Protein AF-A0A354D6D9-F1 (afdb_monomer)

Radius of gyration: 20.07 Å; Cα contacts (8 Å, |Δi|>4): 196; chains: 1; bounding box: 44×46×56 Å

Solvent-accessible surface area (backbone atoms only — not comparable to full-atom values): 9140 Å² total; per-residue (Å²): 106,44,66,60,44,78,45,49,35,28,46,55,95,56,99,72,69,53,73,48,80,44,56,30,51,62,62,65,68,63,53,31,62,75,68,76,44,96,52,59,84,40,40,41,58,75,79,50,94,51,97,77,71,47,56,62,57,48,31,55,50,40,66,42,27,66,66,49,48,53,51,52,52,50,53,51,52,51,50,50,56,52,49,55,54,55,39,69,78,36,78,87,53,63,54,52,73,51,76,49,80,44,53,76,64,53,44,51,39,36,70,70,25,27,64,92,63,66,73,67,92,54,83,45,48,46,77,49,81,54,96,67,23,36,39,41,34,42,32,66,83,72,75,70,75,75,69,79,78,75,80,88,128

Structure (mmCIF, N/CA/C/O backbone):
data_AF-A0A354D6D9-F1
#
_entry.id   AF-A0A354D6D9-F1
#
loop_
_atom_site.group_PDB
_atom_site.id
_atom_site.type_symbol
_atom_site.label_atom_id
_atom_site.label_alt_id
_atom_site.label_comp_id
_atom_site.label_asym_id
_atom_site.label_entity_id
_atom_site.label_seq_id
_atom_site.pdbx_PDB_ins_code
_atom_site.Cartn_x
_atom_site.Cartn_y
_atom_site.Cartn_z
_atom_site.occupancy
_atom_site.B_iso_or_equiv
_atom_site.auth_seq_id
_atom_site.auth_comp_id
_atom_site.auth_asym_id
_atom_site.auth_atom_id
_atom_site.pdbx_PDB_model_num
ATOM 1 N N . MET A 1 1 ? 6.523 -0.470 7.824 1.00 84.81 1 MET A N 1
ATOM 2 C CA . MET A 1 1 ? 5.879 -0.308 6.506 1.00 84.81 1 MET A CA 1
ATOM 3 C C . MET A 1 1 ? 6.975 -0.110 5.487 1.00 84.81 1 MET A C 1
ATOM 5 O O . MET A 1 1 ? 7.972 0.522 5.821 1.00 84.81 1 MET A O 1
ATOM 9 N N . LYS A 1 2 ? 6.832 -0.690 4.299 1.00 90.06 2 LYS A N 1
ATOM 10 C CA . LYS A 1 2 ? 7.880 -0.675 3.278 1.00 90.06 2 LYS A CA 1
ATOM 11 C C . LYS A 1 2 ? 7.760 0.581 2.423 1.00 90.06 2 LYS A C 1
ATOM 13 O O . LYS A 1 2 ? 6.730 0.807 1.797 1.00 90.06 2 LYS A O 1
ATOM 18 N N . GLU A 1 3 ? 8.832 1.358 2.376 1.00 91.06 3 GLU A N 1
ATOM 19 C CA . GLU A 1 3 ? 8.988 2.487 1.447 1.00 91.06 3 GLU A CA 1
ATOM 20 C C . GLU A 1 3 ? 9.537 2.037 0.091 1.00 91.06 3 GLU A C 1
ATOM 22 O O . GLU A 1 3 ? 9.443 2.753 -0.900 1.00 91.06 3 GLU A O 1
ATOM 27 N N . MET A 1 4 ? 10.102 0.828 0.048 1.00 93.75 4 MET A N 1
ATOM 28 C CA . MET A 1 4 ? 10.650 0.236 -1.160 1.00 93.75 4 MET A CA 1
ATOM 29 C C . MET A 1 4 ? 10.081 -1.158 -1.395 1.00 93.75 4 MET A C 1
ATOM 31 O O . MET A 1 4 ? 9.907 -1.943 -0.460 1.00 93.75 4 MET A O 1
ATOM 35 N N . VAL A 1 5 ? 9.815 -1.478 -2.659 1.00 94.69 5 VAL A N 1
ATOM 36 C CA . VAL A 1 5 ? 9.251 -2.763 -3.080 1.00 94.69 5 VAL A CA 1
ATOM 37 C C . VAL A 1 5 ? 10.079 -3.318 -4.226 1.00 94.69 5 VAL A C 1
ATOM 39 O O . VAL A 1 5 ? 10.204 -2.689 -5.269 1.00 94.69 5 VAL A O 1
ATOM 42 N N . GLU A 1 6 ? 10.632 -4.514 -4.062 1.00 95.50 6 GLU A N 1
ATOM 43 C CA . GLU A 1 6 ? 11.404 -5.177 -5.112 1.00 95.50 6 GLU A CA 1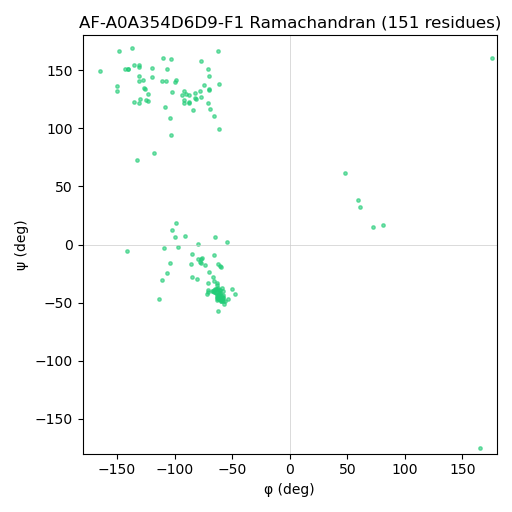
ATOM 44 C C . GLU A 1 6 ? 10.494 -6.046 -5.984 1.00 95.50 6 GLU A C 1
ATOM 46 O O . GLU A 1 6 ? 9.735 -6.854 -5.447 1.00 95.50 6 GLU A O 1
ATOM 51 N N . ARG A 1 7 ? 10.559 -5.899 -7.316 1.00 94.69 7 ARG A N 1
ATOM 52 C CA . ARG A 1 7 ? 9.765 -6.683 -8.275 1.00 94.69 7 ARG A CA 1
ATOM 53 C C . ARG A 1 7 ? 10.516 -7.082 -9.524 1.00 94.69 7 ARG A C 1
ATOM 55 O O . ARG A 1 7 ? 11.401 -6.382 -9.998 1.00 94.69 7 ARG A O 1
ATOM 62 N N . CYS A 1 8 ? 10.106 -8.217 -10.075 1.00 94.88 8 CYS A N 1
ATOM 63 C CA . CYS A 1 8 ? 10.679 -8.762 -11.289 1.00 94.88 8 CYS A CA 1
ATOM 64 C C . CYS A 1 8 ? 9.965 -8.200 -12.523 1.00 94.88 8 CYS A C 1
ATOM 66 O O . CYS A 1 8 ? 8.749 -8.366 -12.675 1.00 94.88 8 CYS A O 1
ATOM 68 N N . LEU A 1 9 ? 10.727 -7.556 -13.405 1.00 95.50 9 LEU A N 1
ATOM 69 C CA . LEU A 1 9 ? 10.261 -7.065 -14.696 1.00 95.50 9 LEU A CA 1
ATOM 70 C C . LEU A 1 9 ? 10.791 -7.933 -15.832 1.00 95.50 9 LEU A C 1
ATOM 72 O O . LEU A 1 9 ? 11.880 -8.496 -15.733 1.00 95.50 9 LEU A O 1
ATOM 76 N N . VAL A 1 10 ? 10.029 -7.994 -16.918 1.00 94.81 10 VAL A N 1
ATOM 77 C CA . VAL A 1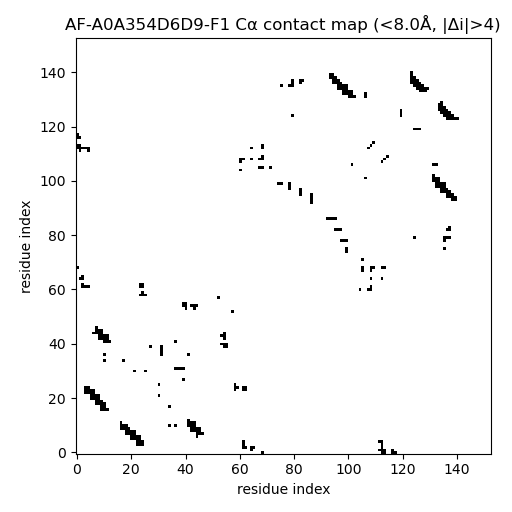 10 ? 10.396 -8.649 -18.173 1.00 94.81 10 VAL A CA 1
ATOM 78 C C . VAL A 1 10 ? 10.133 -7.714 -19.351 1.00 94.81 10 VAL A C 1
ATOM 80 O O . VAL A 1 10 ? 9.121 -7.003 -19.357 1.00 94.81 10 VAL A O 1
ATOM 83 N N . THR A 1 11 ? 11.029 -7.702 -20.340 1.00 95.25 11 THR A N 1
ATOM 84 C CA . THR A 1 11 ? 10.781 -6.996 -21.603 1.00 95.25 11 THR A CA 1
ATOM 85 C C . THR A 1 11 ? 9.722 -7.717 -22.434 1.00 95.25 11 THR A C 1
ATOM 87 O O . THR A 1 11 ? 9.548 -8.934 -22.348 1.00 95.25 11 THR A O 1
ATOM 90 N N . VAL A 1 12 ? 8.981 -6.966 -23.242 1.00 89.5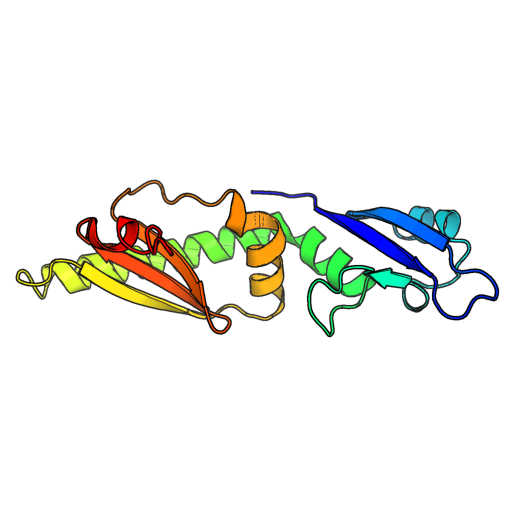0 12 VAL A N 1
ATOM 91 C CA . VAL A 1 12 ? 8.010 -7.509 -24.195 1.00 89.50 12 VAL A CA 1
ATOM 92 C C . VAL A 1 12 ? 8.201 -6.890 -25.573 1.00 89.50 12 VAL A C 1
ATOM 94 O O . VAL A 1 12 ? 8.503 -5.708 -25.693 1.00 89.50 12 VAL A O 1
ATOM 97 N N . GLY A 1 13 ? 7.978 -7.685 -26.622 1.00 81.69 13 GLY A N 1
ATOM 98 C CA . GLY A 1 13 ? 8.098 -7.218 -28.008 1.00 81.69 13 GLY A CA 1
ATOM 99 C C . GLY A 1 13 ? 9.531 -7.188 -28.547 1.00 81.69 13 GLY A C 1
ATOM 100 O O . GLY A 1 13 ? 9.768 -6.543 -29.564 1.00 81.69 13 GLY A O 1
ATOM 101 N N . LYS A 1 14 ? 10.469 -7.875 -27.883 1.00 79.75 14 LYS A N 1
ATOM 102 C CA . LYS A 1 14 ? 11.841 -8.109 -28.359 1.00 79.75 14 LYS A CA 1
ATOM 103 C C . LYS A 1 14 ? 11.978 -9.540 -28.892 1.00 79.75 14 LYS A C 1
ATOM 105 O O . LYS A 1 14 ? 11.186 -10.409 -28.524 1.00 79.75 14 LYS A O 1
ATOM 110 N N . ASP A 1 15 ? 12.997 -9.775 -29.721 1.00 79.75 15 ASP A N 1
ATOM 111 C CA . ASP A 1 15 ? 13.347 -11.120 -30.209 1.00 79.75 15 ASP A CA 1
ATOM 112 C C . ASP A 1 15 ? 13.775 -12.041 -29.055 1.00 79.75 15 ASP A C 1
ATOM 114 O O . ASP A 1 15 ? 13.387 -13.208 -29.002 1.00 79.75 15 ASP A O 1
ATOM 118 N N . GLU A 1 16 ? 14.503 -11.485 -28.082 1.00 84.50 16 GLU A N 1
ATOM 119 C CA . GLU A 1 16 ? 14.848 -12.135 -26.819 1.00 84.50 16 GLU A CA 1
ATOM 120 C C . GLU A 1 16 ? 14.363 -11.281 -25.641 1.00 84.50 16 GLU A C 1
ATOM 122 O O . GLU A 1 16 ? 14.708 -10.103 -25.516 1.00 84.50 16 GLU A O 1
ATOM 127 N N . ASN A 1 17 ? 13.541 -11.871 -24.766 1.00 89.38 17 ASN A N 1
ATOM 128 C CA . ASN A 1 17 ? 13.034 -11.175 -23.584 1.00 89.38 17 ASN A CA 1
ATOM 129 C C . ASN A 1 17 ? 14.066 -11.219 -22.447 1.00 89.38 17 ASN A C 1
ATOM 131 O O . ASN A 1 17 ? 14.531 -12.291 -22.057 1.00 89.38 17 ASN A O 1
ATOM 135 N N . GLN A 1 18 ? 14.354 -10.065 -21.851 1.00 92.62 18 GLN A N 1
ATOM 136 C CA . GLN A 1 18 ? 15.226 -9.921 -20.689 1.00 92.62 18 GLN A CA 1
ATOM 137 C C . GLN A 1 18 ? 14.386 -9.802 -19.417 1.00 92.62 18 GLN A C 1
ATOM 139 O O . GLN A 1 18 ? 13.366 -9.120 -19.406 1.00 92.62 18 GLN A O 1
ATOM 144 N N . THR A 1 19 ? 14.830 -10.443 -18.334 1.00 94.50 19 THR A N 1
ATOM 145 C CA . THR A 1 19 ? 14.183 -10.393 -17.013 1.00 94.50 19 THR A CA 1
ATOM 146 C C . THR A 1 19 ? 15.137 -9.808 -15.969 1.00 94.50 19 THR A C 1
ATOM 148 O O . THR A 1 19 ? 16.339 -10.067 -16.021 1.00 94.50 19 THR A O 1
ATOM 151 N N . GLY A 1 20 ? 14.631 -9.042 -15.000 1.00 95.00 20 GLY A N 1
ATOM 152 C CA . GLY A 1 20 ? 15.458 -8.478 -13.931 1.00 95.00 20 GLY A CA 1
ATOM 153 C C . GLY A 1 20 ? 14.665 -7.942 -12.740 1.00 95.00 20 GLY A C 1
ATOM 154 O O . GLY A 1 20 ? 13.544 -7.464 -12.890 1.00 95.00 20 GLY A O 1
ATOM 155 N N . MET A 1 21 ? 15.265 -8.013 -11.549 1.00 96.44 21 MET A N 1
ATOM 156 C CA . MET A 1 21 ? 14.704 -7.420 -10.328 1.00 96.44 21 MET A CA 1
ATOM 157 C C . MET A 1 21 ? 14.930 -5.910 -10.294 1.00 96.44 21 MET A C 1
ATOM 159 O O . MET A 1 21 ? 16.054 -5.462 -10.514 1.00 96.44 21 MET A O 1
ATOM 163 N N . VAL A 1 22 ? 13.890 -5.140 -9.992 1.00 96.75 22 VAL A N 1
ATOM 164 C CA . VAL A 1 22 ? 13.897 -3.679 -9.865 1.00 96.75 22 VAL A CA 1
ATOM 165 C C . VAL A 1 22 ? 13.322 -3.296 -8.507 1.00 96.75 22 VAL A C 1
ATOM 167 O O . VAL A 1 22 ? 12.294 -3.830 -8.096 1.00 96.75 22 VAL A O 1
ATOM 170 N N . VAL A 1 23 ? 13.981 -2.366 -7.823 1.00 96.94 23 VAL A N 1
ATOM 171 C CA . VAL A 1 23 ? 13.496 -1.780 -6.570 1.00 96.94 23 VAL A CA 1
ATOM 172 C C . VAL A 1 23 ? 12.701 -0.526 -6.905 1.00 96.94 23 VAL A C 1
ATOM 174 O O . VAL A 1 23 ? 13.208 0.362 -7.579 1.00 96.94 23 VAL A O 1
ATOM 177 N N . PHE A 1 24 ? 11.454 -0.478 -6.453 1.00 96.56 24 PHE A N 1
ATOM 178 C CA . PHE A 1 24 ? 10.550 0.656 -6.588 1.00 96.56 24 PHE A CA 1
ATOM 179 C C . PHE A 1 24 ? 10.543 1.464 -5.279 1.00 96.56 24 PHE A C 1
ATOM 181 O O . PHE A 1 24 ? 10.549 0.827 -4.228 1.00 96.56 24 PHE A O 1
ATOM 188 N N . PRO A 1 25 ? 10.483 2.808 -5.315 1.00 96.81 25 PRO A N 1
ATOM 189 C CA . PRO A 1 25 ? 10.513 3.613 -6.530 1.00 96.81 25 PRO A CA 1
ATOM 190 C C . PRO A 1 25 ? 11.906 3.582 -7.190 1.00 96.81 25 PRO A C 1
ATOM 192 O O . PRO A 1 25 ? 12.924 3.516 -6.505 1.00 96.81 25 PRO A O 1
ATOM 195 N N . TYR A 1 26 ? 11.945 3.603 -8.521 1.00 95.12 26 TYR A N 1
ATOM 196 C CA . TYR A 1 26 ? 13.153 3.535 -9.341 1.00 95.12 26 TYR A CA 1
ATOM 197 C C . TYR A 1 26 ? 13.449 4.870 -10.042 1.00 95.12 26 TYR A C 1
ATOM 199 O O . TYR A 1 26 ? 12.544 5.680 -10.274 1.00 95.12 26 TYR A O 1
ATOM 207 N N . ASN A 1 27 ? 14.704 5.044 -10.474 1.00 96.19 27 ASN A N 1
ATOM 208 C CA . ASN A 1 27 ? 15.089 6.020 -11.498 1.00 96.19 27 ASN A CA 1
ATOM 209 C C . ASN A 1 27 ? 14.800 5.454 -12.901 1.00 96.19 27 ASN A C 1
ATOM 211 O O . ASN A 1 27 ? 15.184 4.324 -13.206 1.00 96.19 27 ASN A O 1
ATOM 215 N N . GLU A 1 28 ? 14.038 6.188 -13.718 1.00 95.00 28 GLU A N 1
ATOM 216 C CA . GLU A 1 28 ? 13.564 5.674 -15.009 1.00 95.00 28 GLU A CA 1
ATOM 217 C C . GLU A 1 28 ? 14.697 5.458 -16.011 1.00 95.00 28 GLU A C 1
ATOM 219 O O . GLU A 1 28 ? 14.708 4.424 -16.671 1.00 95.00 28 GLU A O 1
ATOM 224 N N . GLU A 1 29 ? 15.671 6.366 -16.073 1.00 95.94 29 GLU A N 1
ATOM 225 C CA . GLU A 1 29 ? 16.809 6.277 -16.995 1.00 95.94 29 GLU A CA 1
ATOM 226 C C . GLU A 1 29 ? 17.624 5.003 -16.733 1.00 95.94 29 GLU A C 1
ATOM 228 O O . GLU A 1 29 ? 17.861 4.229 -17.662 1.00 95.94 29 GLU A O 1
ATOM 233 N N . ASP A 1 30 ? 17.923 4.710 -15.463 1.00 95.94 30 ASP A N 1
ATOM 234 C CA . ASP A 1 30 ? 18.663 3.505 -15.061 1.00 95.94 30 ASP A CA 1
ATOM 235 C C . ASP A 1 30 ? 17.930 2.213 -15.461 1.00 95.94 30 ASP A C 1
ATOM 237 O O . ASP A 1 30 ? 18.539 1.221 -15.877 1.00 95.94 30 ASP A O 1
ATOM 241 N N . VAL A 1 31 ? 16.599 2.194 -15.324 1.00 96.19 31 VAL A N 1
ATOM 242 C CA . VAL A 1 31 ? 15.784 1.028 -15.687 1.00 96.19 31 VAL A CA 1
ATOM 243 C C . VAL A 1 31 ? 15.709 0.870 -17.205 1.00 96.19 31 VAL A C 1
ATOM 245 O O . VAL A 1 31 ? 15.840 -0.248 -17.700 1.00 96.19 31 VAL A O 1
ATOM 248 N N . LEU A 1 32 ? 15.530 1.954 -17.958 1.00 95.56 32 LEU A N 1
ATOM 249 C CA . LEU A 1 32 ? 15.498 1.897 -19.420 1.00 95.56 32 LEU A CA 1
ATOM 250 C C . LEU A 1 32 ? 16.842 1.422 -19.992 1.00 95.56 32 LEU A C 1
ATOM 252 O O . LEU A 1 32 ? 16.855 0.503 -20.815 1.00 95.56 32 LEU A O 1
ATOM 256 N N . GLU A 1 33 ? 17.959 1.966 -19.494 1.00 95.81 33 GLU A N 1
ATOM 257 C CA . GLU A 1 33 ? 19.311 1.554 -19.886 1.00 95.81 33 GLU A CA 1
ATOM 258 C C . GLU A 1 33 ? 19.543 0.071 -19.577 1.00 95.81 33 GLU A C 1
ATOM 260 O O . GLU A 1 33 ? 19.946 -0.697 -20.454 1.00 95.81 33 GLU A O 1
ATOM 265 N N . ARG A 1 34 ? 19.206 -0.372 -18.358 1.00 94.69 34 ARG A N 1
ATOM 266 C CA . ARG A 1 34 ? 19.402 -1.763 -17.930 1.00 94.69 34 ARG A CA 1
ATOM 267 C C . ARG A 1 34 ? 18.667 -2.779 -18.801 1.00 94.69 34 ARG A C 1
ATOM 269 O O . ARG A 1 34 ? 19.168 -3.890 -18.977 1.00 94.69 34 ARG A O 1
ATOM 276 N N . PHE A 1 35 ? 17.466 -2.450 -19.268 1.00 94.88 35 PHE A N 1
ATOM 277 C CA . PHE A 1 35 ? 16.635 -3.355 -20.067 1.00 94.88 35 PHE A CA 1
ATOM 278 C C . PHE A 1 35 ? 16.755 -3.114 -21.581 1.00 94.88 35 PHE A C 1
ATOM 280 O O . PHE A 1 35 ? 16.136 -3.850 -22.350 1.00 94.88 35 PHE A O 1
ATOM 287 N N . GLY A 1 36 ? 17.532 -2.116 -22.022 1.00 93.50 36 GLY A N 1
ATOM 288 C CA . GLY A 1 36 ? 17.708 -1.797 -23.442 1.00 93.50 36 GLY A CA 1
ATOM 289 C C . GLY A 1 36 ? 16.391 -1.439 -24.146 1.00 93.50 36 GLY A C 1
ATOM 290 O O . GLY A 1 36 ? 16.141 -1.867 -25.279 1.00 93.50 36 GLY A O 1
ATOM 291 N N . VAL A 1 37 ? 15.512 -0.713 -23.453 1.00 93.75 37 VAL A N 1
ATOM 292 C CA . VAL A 1 37 ? 14.188 -0.297 -23.945 1.00 93.75 37 VAL A CA 1
ATOM 293 C C . VAL A 1 37 ? 14.090 1.222 -23.977 1.00 93.75 37 VAL A C 1
ATOM 295 O O . VAL A 1 37 ? 14.731 1.907 -23.187 1.00 93.75 37 VAL A O 1
ATOM 298 N N . GLU A 1 38 ? 13.272 1.759 -24.878 1.00 92.62 38 GLU A N 1
ATOM 299 C CA . GLU A 1 38 ? 13.077 3.210 -24.980 1.00 92.62 38 GLU A CA 1
ATOM 300 C C . GLU A 1 38 ? 12.012 3.694 -23.998 1.00 92.62 38 GLU A C 1
ATOM 302 O O . GLU A 1 38 ? 12.029 4.845 -23.568 1.00 92.62 38 GLU A O 1
ATOM 307 N N . THR A 1 39 ? 11.054 2.823 -23.654 1.00 93.44 39 THR A N 1
ATOM 308 C CA . THR A 1 39 ? 9.948 3.187 -22.768 1.00 93.44 39 THR A CA 1
ATOM 309 C C . THR A 1 39 ? 9.578 2.076 -21.793 1.00 93.44 39 THR A C 1
ATOM 311 O O . THR A 1 39 ? 9.615 0.885 -22.100 1.00 93.44 39 THR A O 1
ATOM 314 N N . THR A 1 40 ? 9.062 2.469 -20.630 1.00 93.06 40 THR A N 1
ATOM 315 C CA . THR A 1 40 ? 8.542 1.548 -19.603 1.00 93.06 40 THR A CA 1
ATOM 316 C C . THR A 1 40 ? 7.299 0.767 -20.053 1.00 93.06 40 THR A C 1
ATOM 318 O O . THR A 1 40 ? 6.886 -0.178 -19.383 1.00 93.06 40 THR A O 1
ATOM 321 N N . LYS A 1 41 ? 6.704 1.110 -21.208 1.00 92.50 41 LYS A N 1
ATOM 322 C CA . LYS A 1 41 ? 5.613 0.345 -21.840 1.00 92.50 41 LYS A CA 1
ATOM 323 C C . LYS A 1 41 ? 6.089 -0.992 -22.409 1.00 92.50 41 LYS A C 1
ATOM 325 O O . LYS A 1 41 ? 5.279 -1.905 -22.556 1.00 92.50 41 LYS A O 1
ATOM 330 N N . GLU A 1 42 ? 7.381 -1.105 -22.711 1.00 93.69 42 GLU A N 1
ATOM 331 C CA . GLU A 1 42 ? 8.033 -2.351 -23.128 1.00 93.69 42 GLU A CA 1
ATOM 332 C C . GLU A 1 42 ? 8.355 -3.262 -21.934 1.00 93.69 42 GLU A C 1
ATOM 334 O O . GLU A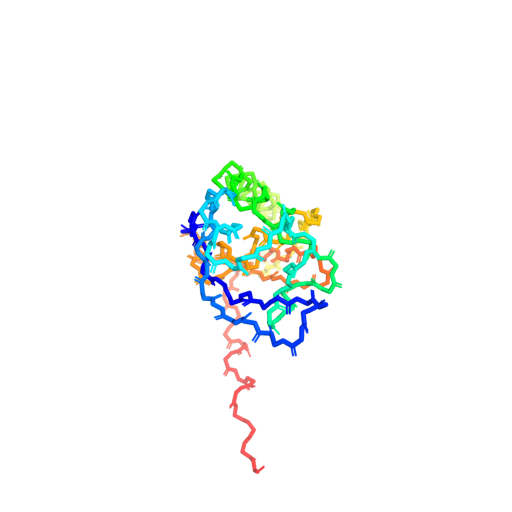 1 42 ? 8.896 -4.347 -22.127 1.00 93.69 42 GLU A O 1
ATOM 339 N N . LEU A 1 43 ? 8.014 -2.854 -20.705 1.00 94.44 43 LEU A N 1
ATOM 340 C CA . LEU A 1 43 ? 8.228 -3.630 -19.489 1.00 94.44 43 LEU A CA 1
ATOM 341 C C . LEU A 1 43 ? 6.899 -4.114 -18.909 1.00 94.44 43 LEU A C 1
ATOM 343 O O . LEU A 1 43 ? 5.902 -3.388 -18.856 1.00 94.44 43 LEU A O 1
ATOM 347 N N . LYS A 1 44 ? 6.896 -5.351 -18.415 1.00 93.50 44 LYS A N 1
ATOM 348 C CA . LYS A 1 44 ? 5.790 -5.919 -17.639 1.00 93.50 44 LYS A CA 1
ATOM 349 C C . LYS A 1 44 ? 6.301 -6.573 -16.372 1.00 93.50 44 LYS A C 1
ATOM 351 O O . LYS A 1 44 ? 7.415 -7.078 -16.328 1.00 93.50 44 LYS A O 1
ATOM 356 N N . PHE A 1 45 ? 5.449 -6.618 -15.358 1.00 93.69 45 PHE A N 1
ATOM 357 C CA . PHE A 1 45 ? 5.692 -7.441 -14.184 1.00 93.69 45 PHE A CA 1
ATOM 358 C C . PHE A 1 45 ? 5.548 -8.924 -14.526 1.00 93.69 45 PHE A C 1
ATOM 360 O O . PHE A 1 45 ? 4.545 -9.327 -15.116 1.00 93.69 45 PHE A O 1
ATOM 367 N N . VAL A 1 46 ? 6.507 -9.743 -14.099 1.00 90.75 46 VAL A N 1
ATOM 368 C CA . VAL A 1 46 ? 6.461 -11.205 -14.285 1.00 90.75 46 VAL A CA 1
ATOM 369 C C . VAL A 1 46 ? 5.313 -11.829 -13.487 1.00 90.75 46 VAL A C 1
ATOM 371 O O . VAL A 1 46 ? 4.600 -12.716 -13.951 1.00 90.75 46 VAL A O 1
ATOM 374 N N . ASP A 1 47 ? 5.096 -11.325 -12.284 1.00 83.94 47 ASP A N 1
ATOM 375 C CA . ASP A 1 47 ? 4.180 -11.842 -11.268 1.00 83.94 47 ASP A CA 1
ATOM 376 C C . ASP A 1 47 ? 2.834 -11.095 -11.218 1.00 83.94 47 ASP A C 1
ATOM 378 O O . ASP A 1 47 ? 2.004 -11.384 -10.361 1.00 83.94 47 ASP A O 1
ATOM 382 N N . HIS A 1 48 ? 2.595 -10.174 -12.160 1.00 74.00 48 HIS A N 1
ATOM 383 C CA . HIS A 1 48 ? 1.302 -9.517 -12.393 1.00 74.00 48 HIS A CA 1
ATOM 384 C C . HIS A 1 48 ? 0.637 -8.965 -11.102 1.00 74.00 48 HIS A C 1
ATOM 386 O O . HIS A 1 48 ? -0.472 -9.390 -10.770 1.00 74.00 48 HIS A O 1
ATOM 392 N N . PRO A 1 49 ? 1.280 -8.007 -10.388 1.00 64.06 49 PRO A N 1
ATOM 393 C CA . PRO A 1 49 ? 0.908 -7.540 -9.049 1.00 64.06 49 PRO A CA 1
ATOM 394 C C . PRO A 1 49 ? -0.571 -7.237 -8.896 1.00 64.06 49 PRO A C 1
ATOM 396 O O . PRO A 1 49 ? -1.174 -7.610 -7.899 1.00 64.06 49 PRO A O 1
ATOM 399 N N . GLU A 1 50 ? -1.134 -6.585 -9.909 1.00 66.50 50 GLU A N 1
ATOM 400 C CA . GLU A 1 50 ? -2.556 -6.410 -10.129 1.00 66.50 50 GLU A CA 1
ATOM 401 C C . GLU A 1 50 ? -2.754 -6.309 -11.645 1.00 66.50 50 GLU A C 1
ATOM 403 O O . GLU A 1 50 ? -1.983 -5.632 -12.323 1.00 66.50 50 GLU A O 1
ATOM 408 N N . SER A 1 51 ? -3.771 -6.984 -12.193 1.00 62.31 51 SER A N 1
ATOM 409 C CA . SER A 1 51 ? -3.955 -7.250 -13.640 1.00 62.31 51 SER A CA 1
ATOM 410 C C . SER A 1 51 ? -3.957 -6.047 -14.612 1.00 62.31 51 SER A C 1
ATOM 412 O O . SER A 1 51 ? -4.169 -6.243 -15.807 1.00 62.31 51 SER A O 1
ATOM 414 N N . LYS A 1 52 ? -3.760 -4.808 -14.142 1.00 75.25 52 LYS A N 1
ATOM 415 C CA . LYS A 1 52 ? -3.843 -3.579 -14.947 1.00 75.25 52 LYS A CA 1
ATOM 416 C C . LYS A 1 52 ? -2.799 -2.500 -14.630 1.00 75.25 52 LYS A C 1
ATOM 418 O O . LYS A 1 52 ? -2.781 -1.502 -15.348 1.00 75.25 52 LYS A O 1
ATOM 423 N N . VAL A 1 53 ? -1.957 -2.646 -13.601 1.00 89.94 53 VAL A N 1
ATOM 424 C CA . VAL A 1 53 ? -0.990 -1.586 -13.261 1.00 89.94 53 VAL A CA 1
ATOM 425 C C . VAL A 1 53 ? 0.190 -1.607 -14.236 1.00 89.94 53 VAL A C 1
ATOM 427 O O . VAL A 1 53 ? 0.809 -2.649 -14.454 1.00 89.94 53 VAL A O 1
ATOM 430 N N . SER A 1 54 ? 0.491 -0.462 -14.851 1.00 92.75 54 SER A N 1
ATOM 431 C CA . SER A 1 54 ? 1.710 -0.312 -15.657 1.00 92.75 54 SER A CA 1
ATOM 432 C C . SER A 1 54 ? 2.933 -0.136 -14.757 1.00 92.75 54 SER A C 1
ATOM 434 O O . SER A 1 54 ? 2.802 0.299 -13.615 1.00 92.75 54 SER A O 1
ATOM 436 N N . VAL A 1 55 ? 4.127 -0.436 -15.272 1.00 94.50 55 VAL A N 1
ATOM 437 C CA . VAL A 1 55 ? 5.387 -0.283 -14.522 1.00 94.50 55 VAL A CA 1
ATOM 438 C C . VAL A 1 55 ? 5.580 1.164 -14.050 1.00 94.50 55 VAL A C 1
ATOM 440 O O . VAL A 1 55 ? 5.831 1.386 -12.868 1.00 94.50 55 VAL A O 1
ATOM 443 N N . ALA A 1 56 ? 5.343 2.144 -14.928 1.00 95.31 56 ALA A N 1
ATOM 444 C CA . ALA A 1 56 ? 5.413 3.564 -14.579 1.00 95.31 56 ALA A CA 1
ATOM 445 C C . ALA A 1 56 ? 4.376 3.973 -13.520 1.00 95.31 56 ALA A C 1
ATOM 447 O O . ALA A 1 56 ? 4.700 4.687 -12.574 1.00 95.31 56 ALA A O 1
ATOM 448 N N . GLN A 1 57 ? 3.130 3.500 -13.641 1.00 95.19 57 GLN A N 1
ATOM 449 C CA . GLN A 1 57 ? 2.094 3.820 -12.657 1.00 95.19 57 GLN A CA 1
ATOM 450 C C . GLN A 1 57 ? 2.397 3.192 -11.295 1.00 95.19 57 GLN A C 1
ATOM 452 O O . GLN A 1 57 ? 2.194 3.834 -10.271 1.00 95.19 57 GLN A O 1
ATOM 457 N N . PHE A 1 58 ? 2.896 1.956 -11.270 1.00 95.25 58 PHE A N 1
ATOM 458 C CA . PHE A 1 58 ? 3.325 1.320 -10.030 1.00 95.25 58 PHE A CA 1
ATOM 459 C C . PHE A 1 58 ? 4.468 2.114 -9.388 1.00 95.25 58 PHE A C 1
ATOM 461 O O . PHE A 1 58 ? 4.402 2.399 -8.200 1.00 95.25 58 PHE A O 1
ATOM 468 N N . ASN A 1 59 ? 5.453 2.556 -10.179 1.00 96.69 59 ASN A N 1
ATOM 469 C CA . ASN A 1 59 ? 6.543 3.409 -9.704 1.00 96.69 59 ASN A CA 1
ATOM 470 C C . ASN A 1 59 ? 6.048 4.696 -9.043 1.00 96.69 59 ASN A C 1
ATOM 472 O O . ASN A 1 59 ? 6.450 5.010 -7.926 1.00 96.69 59 ASN A O 1
ATOM 476 N N . TYR A 1 60 ? 5.126 5.392 -9.709 1.00 96.25 60 TYR A N 1
ATOM 477 C CA . TYR A 1 60 ? 4.493 6.593 -9.175 1.00 96.25 60 TYR A CA 1
ATOM 478 C C . TYR A 1 60 ? 3.782 6.326 -7.840 1.00 96.25 60 TYR A C 1
ATOM 480 O O . TYR A 1 60 ? 4.011 7.041 -6.870 1.00 96.25 60 TYR A O 1
ATOM 488 N N . ILE A 1 61 ? 2.972 5.264 -7.765 1.00 95.81 61 ILE A N 1
ATOM 489 C CA . ILE A 1 61 ? 2.211 4.929 -6.553 1.00 95.81 61 ILE A CA 1
ATOM 490 C C . ILE A 1 61 ? 3.148 4.600 -5.389 1.00 95.81 61 ILE A C 1
ATOM 492 O O . ILE A 1 61 ? 2.957 5.134 -4.301 1.00 95.81 61 ILE A O 1
ATOM 496 N N . ILE A 1 62 ? 4.158 3.748 -5.605 1.00 96.50 62 ILE A N 1
ATOM 497 C CA . ILE A 1 62 ? 5.122 3.394 -4.551 1.00 96.50 62 ILE A CA 1
ATOM 498 C C . ILE A 1 62 ? 5.915 4.629 -4.100 1.00 96.50 62 ILE A C 1
ATOM 500 O O . ILE A 1 62 ? 6.178 4.765 -2.913 1.00 96.50 62 ILE A O 1
ATOM 504 N N . GLY A 1 63 ? 6.203 5.581 -4.994 1.00 96.69 63 GLY A N 1
ATOM 505 C CA . GLY A 1 63 ? 6.812 6.864 -4.624 1.00 96.69 63 GLY A CA 1
ATOM 506 C C . GLY A 1 63 ? 5.989 7.705 -3.636 1.00 96.69 63 GLY A C 1
ATOM 507 O O . GLY A 1 63 ? 6.545 8.560 -2.954 1.00 96.69 63 GLY A O 1
ATOM 508 N N . GLU A 1 64 ? 4.685 7.448 -3.506 1.00 96.56 64 GLU A N 1
ATOM 509 C CA . GLU A 1 64 ? 3.792 8.109 -2.544 1.00 96.56 64 GLU A CA 1
ATOM 510 C C . GLU A 1 64 ? 3.486 7.236 -1.311 1.00 96.56 64 GLU A C 1
ATOM 512 O O . GLU A 1 64 ? 2.560 7.536 -0.546 1.00 96.56 64 GLU A O 1
ATOM 517 N N . SER A 1 65 ? 4.230 6.141 -1.105 1.00 96.12 65 SER A N 1
ATOM 518 C CA . SER A 1 65 ? 3.901 5.132 -0.095 1.00 96.12 65 SER A CA 1
ATOM 519 C C . SER A 1 65 ? 3.811 5.693 1.316 1.00 96.12 65 SER A C 1
ATOM 521 O O . SER A 1 65 ? 2.911 5.294 2.047 1.00 96.12 65 SER A O 1
ATOM 523 N N . GLU A 1 66 ? 4.696 6.612 1.710 1.00 95.75 66 GLU A N 1
ATOM 524 C CA . GLU A 1 66 ? 4.709 7.189 3.060 1.00 95.75 66 GLU A CA 1
ATOM 525 C C . GLU A 1 66 ? 3.408 7.954 3.349 1.00 95.75 66 GLU A C 1
ATOM 527 O O . GLU A 1 66 ? 2.657 7.603 4.263 1.00 95.75 66 GLU A O 1
ATOM 532 N N . ALA A 1 67 ? 3.090 8.945 2.511 1.00 96.44 67 ALA A N 1
ATOM 533 C CA . ALA A 1 67 ? 1.903 9.781 2.671 1.00 96.44 67 ALA A CA 1
ATOM 534 C C . ALA A 1 67 ? 0.604 8.960 2.596 1.00 96.44 67 ALA A C 1
ATOM 536 O O . ALA A 1 67 ? -0.327 9.169 3.380 1.00 96.44 67 ALA A O 1
ATOM 537 N N . ARG A 1 68 ? 0.539 7.990 1.677 1.00 97.00 68 ARG A N 1
ATOM 538 C CA . ARG A 1 68 ? -0.630 7.111 1.533 1.00 97.00 68 ARG A CA 1
ATOM 539 C C . ARG A 1 68 ? -0.769 6.134 2.687 1.00 97.00 68 ARG A C 1
ATOM 541 O O . ARG A 1 68 ? -1.885 5.925 3.155 1.00 97.00 68 ARG A O 1
ATOM 548 N N . SER A 1 69 ? 0.336 5.581 3.180 1.00 96.88 69 SER A N 1
ATOM 549 C CA . SER A 1 69 ? 0.315 4.707 4.352 1.00 96.88 69 SER A CA 1
ATOM 550 C C . SER A 1 69 ? -0.211 5.460 5.570 1.00 96.88 69 SER A C 1
ATOM 552 O O . SER A 1 69 ? -1.143 4.983 6.211 1.00 96.88 69 SER A O 1
ATOM 554 N N . ALA A 1 70 ? 0.282 6.678 5.818 1.00 96.69 70 ALA A N 1
ATOM 555 C CA . ALA A 1 70 ? -0.202 7.526 6.908 1.00 96.69 70 ALA A CA 1
ATOM 556 C C . ALA A 1 70 ? -1.713 7.808 6.805 1.00 96.69 70 ALA A C 1
ATOM 558 O O . ALA A 1 70 ? -2.444 7.676 7.788 1.00 96.69 70 ALA A O 1
ATOM 559 N N . LYS A 1 71 ? -2.209 8.116 5.599 1.00 97.31 71 LYS A N 1
ATOM 560 C CA . LYS A 1 71 ? -3.646 8.293 5.339 1.00 97.31 71 LYS A CA 1
ATOM 561 C C . LYS A 1 71 ? -4.450 7.023 5.644 1.00 97.31 71 LYS A C 1
ATOM 563 O O . LYS A 1 71 ? -5.510 7.108 6.263 1.00 97.31 71 LYS A O 1
ATOM 568 N N . ILE A 1 72 ? -3.980 5.853 5.208 1.00 97.44 72 ILE A N 1
ATOM 569 C CA . ILE A 1 72 ? -4.661 4.574 5.466 1.00 97.44 72 ILE A CA 1
ATOM 570 C C . ILE A 1 72 ? -4.711 4.298 6.975 1.00 97.44 72 ILE A C 1
ATOM 572 O O . ILE A 1 72 ? -5.764 3.931 7.499 1.00 97.44 72 ILE A O 1
ATOM 576 N N . GLU A 1 73 ? -3.609 4.519 7.695 1.00 97.12 73 GLU A N 1
ATOM 577 C CA . GLU A 1 73 ? -3.573 4.370 9.153 1.00 97.12 73 GLU A CA 1
ATOM 578 C C . GLU A 1 73 ? -4.540 5.323 9.857 1.00 97.12 73 GLU A C 1
ATOM 580 O O . GLU A 1 73 ? -5.256 4.912 10.772 1.00 97.12 73 GLU 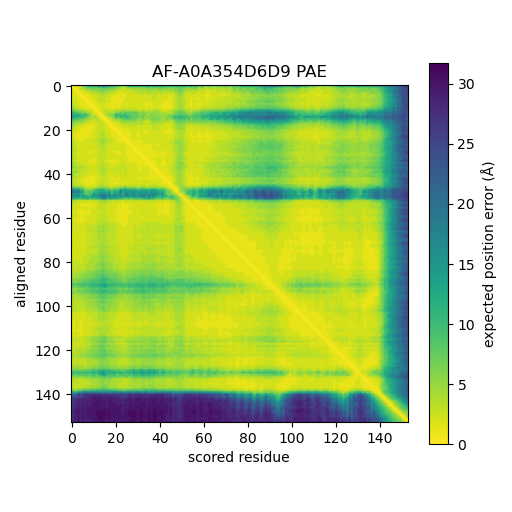A O 1
ATOM 585 N N . GLU A 1 74 ? -4.614 6.581 9.424 1.00 97.94 74 GLU A N 1
ATOM 586 C CA . GLU A 1 74 ? -5.570 7.552 9.954 1.00 97.94 74 GLU A CA 1
ATOM 587 C C . GLU A 1 74 ? -7.019 7.083 9.757 1.00 97.94 74 GLU A C 1
ATOM 589 O O . GLU A 1 74 ? -7.818 7.136 10.696 1.00 97.94 74 GLU A O 1
ATOM 594 N N . GLN A 1 75 ? -7.353 6.553 8.577 1.00 97.81 75 GLN A N 1
ATOM 595 C CA . GLN A 1 75 ? -8.683 6.012 8.291 1.00 97.81 75 GLN A CA 1
ATOM 596 C C . GLN A 1 75 ? -9.017 4.791 9.157 1.00 97.81 75 GLN A C 1
ATOM 598 O O . GLN A 1 75 ? -10.128 4.703 9.689 1.00 97.81 75 GLN A O 1
ATOM 603 N N . ILE A 1 76 ? -8.061 3.876 9.356 1.00 97.94 76 ILE A N 1
ATOM 604 C CA . ILE A 1 76 ? -8.226 2.744 10.279 1.00 97.94 76 ILE A CA 1
ATOM 605 C C . ILE A 1 76 ? -8.482 3.265 11.696 1.00 97.94 76 ILE A C 1
ATOM 607 O O . ILE A 1 76 ? -9.447 2.855 12.339 1.00 97.94 76 ILE A O 1
ATOM 611 N N . ASN A 1 77 ? -7.670 4.209 12.172 1.00 97.94 77 ASN A N 1
ATOM 612 C CA . ASN A 1 77 ? -7.800 4.784 13.509 1.00 97.94 77 ASN A CA 1
ATOM 613 C C . ASN A 1 77 ? -9.145 5.499 13.708 1.00 97.94 77 ASN A C 1
ATOM 615 O O . ASN A 1 77 ? -9.747 5.401 14.781 1.00 97.94 77 ASN A O 1
ATOM 619 N N . ALA A 1 78 ? -9.640 6.205 12.691 1.00 98.19 78 ALA A N 1
ATOM 620 C CA . ALA A 1 78 ? -10.961 6.823 12.717 1.00 98.19 78 ALA A CA 1
ATOM 621 C C . ALA A 1 78 ? -12.073 5.766 12.836 1.00 98.19 78 ALA A C 1
ATOM 623 O O . ALA A 1 78 ? -12.958 5.902 13.686 1.00 98.19 78 ALA A O 1
ATOM 624 N N . SER A 1 79 ? -11.980 4.682 12.061 1.00 98.06 79 SER A N 1
ATOM 625 C CA . SER A 1 79 ? -12.905 3.547 12.138 1.00 98.06 79 SER A CA 1
ATOM 626 C C . SER A 1 79 ? -12.871 2.882 13.522 1.00 98.06 79 SER A C 1
ATOM 628 O O . SER A 1 79 ? -13.916 2.686 14.138 1.00 98.06 79 SER A O 1
ATOM 630 N N . VAL A 1 80 ? -11.689 2.658 14.109 1.00 98.00 80 VAL A N 1
ATOM 631 C CA . VAL A 1 80 ? -11.553 2.121 15.477 1.00 98.00 80 VAL A CA 1
ATOM 632 C C . VAL A 1 80 ? -12.253 3.011 16.510 1.00 98.00 80 VAL A C 1
ATOM 634 O O . VAL A 1 80 ? -13.007 2.505 17.342 1.00 98.00 80 VAL A O 1
ATOM 637 N N . ARG A 1 81 ? -12.069 4.339 16.455 1.00 97.94 81 ARG A N 1
ATOM 638 C CA . ARG A 1 81 ? -12.753 5.276 17.373 1.00 97.94 81 ARG A CA 1
ATOM 639 C C . ARG A 1 81 ? -14.272 5.193 17.239 1.00 97.94 81 ARG A C 1
ATOM 641 O O . ARG A 1 81 ? -14.973 5.200 18.253 1.00 97.94 81 ARG A O 1
ATOM 648 N N . PHE A 1 82 ? -14.772 5.090 16.009 1.00 97.44 82 PHE A N 1
ATOM 649 C CA . PHE A 1 82 ? -16.193 4.881 15.744 1.00 97.44 82 PHE A CA 1
ATOM 650 C C . PHE A 1 82 ? -16.695 3.569 16.368 1.00 97.44 82 PHE A C 1
ATOM 652 O O . PHE A 1 82 ? -17.695 3.575 17.090 1.00 97.44 82 PHE A O 1
ATOM 659 N N . LEU A 1 83 ? -15.968 2.462 16.184 1.00 97.38 83 LEU A N 1
ATOM 660 C CA . LEU A 1 83 ? -16.337 1.160 16.744 1.00 97.38 83 LEU A CA 1
ATOM 661 C C . LEU A 1 83 ? -16.321 1.135 18.277 1.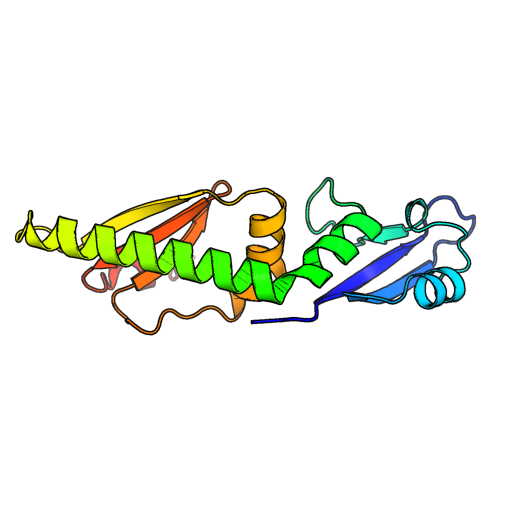00 97.38 83 LEU A C 1
ATOM 663 O O . LEU A 1 83 ? -17.213 0.541 18.884 1.00 97.38 83 LEU A O 1
ATOM 667 N N . ILE A 1 84 ? -15.355 1.806 18.910 1.00 96.12 84 ILE A N 1
ATOM 668 C CA . ILE A 1 84 ? -15.294 1.951 20.372 1.00 96.12 84 ILE A CA 1
ATOM 669 C C . ILE A 1 84 ? -16.563 2.625 20.897 1.00 96.12 84 ILE A C 1
ATOM 671 O O . ILE A 1 84 ? -17.158 2.149 21.863 1.00 96.12 84 ILE A O 1
ATOM 675 N N . ASN A 1 85 ? -16.986 3.729 20.276 1.00 96.38 85 ASN A N 1
ATOM 676 C CA . ASN A 1 85 ? -18.202 4.430 20.688 1.00 96.38 85 ASN A CA 1
ATOM 677 C C . ASN A 1 85 ? -19.442 3.558 20.471 1.00 96.38 85 ASN A C 1
ATOM 679 O O . ASN A 1 85 ? -20.275 3.449 21.368 1.00 96.38 85 ASN A O 1
ATOM 683 N N . ARG A 1 86 ? -19.498 2.838 19.349 1.00 95.19 86 ARG A N 1
ATOM 684 C CA . ARG A 1 86 ? -20.593 1.916 19.047 1.00 95.19 86 ARG A CA 1
ATOM 685 C C . ARG A 1 86 ? -20.712 0.769 20.059 1.00 95.19 86 ARG A C 1
ATOM 687 O O . ARG A 1 86 ? -21.827 0.394 20.402 1.00 95.19 86 ARG A O 1
ATOM 694 N N . LEU A 1 87 ? -19.605 0.226 20.575 1.00 94.44 87 LEU A N 1
ATOM 695 C CA . LEU A 1 87 ? -19.660 -0.782 21.647 1.00 94.44 87 LEU A CA 1
ATOM 696 C C . LEU A 1 87 ? -20.097 -0.200 22.993 1.00 94.44 87 LEU A C 1
ATOM 698 O O . LEU A 1 87 ? -20.778 -0.881 23.750 1.00 94.44 87 LEU A O 1
ATOM 702 N N . LYS A 1 88 ? -19.747 1.054 23.307 1.00 93.56 88 LYS A N 1
ATOM 703 C CA . LYS A 1 88 ? -20.234 1.706 24.537 1.00 93.56 88 LYS A CA 1
ATOM 704 C C . LYS A 1 88 ? -21.753 1.864 24.534 1.00 93.56 88 LYS A C 1
ATOM 706 O O . LYS A 1 88 ? -22.375 1.754 25.584 1.00 93.56 88 LYS A O 1
ATOM 711 N N . GLU A 1 89 ? -22.330 2.111 23.363 1.00 95.12 89 GLU A N 1
ATOM 712 C CA . GLU A 1 89 ? -23.780 2.200 23.162 1.00 95.12 89 GLU A CA 1
ATOM 713 C C . GLU A 1 89 ? -24.479 0.831 23.208 1.00 95.12 89 GLU A C 1
ATOM 715 O O . GLU A 1 89 ? -25.688 0.785 23.415 1.00 95.12 89 GLU A O 1
ATOM 720 N N . ASN A 1 90 ? -23.735 -0.272 23.049 1.00 93.62 90 ASN A N 1
ATOM 721 C CA . ASN A 1 90 ? -24.260 -1.643 23.016 1.00 93.62 90 ASN A CA 1
ATOM 722 C C . ASN A 1 90 ? -23.423 -2.561 23.937 1.00 93.62 90 ASN A C 1
ATOM 724 O O . ASN A 1 90 ? -22.617 -3.360 23.445 1.00 93.62 90 ASN A O 1
ATOM 728 N N . PRO A 1 91 ? -23.557 -2.437 25.276 1.00 88.81 91 PRO A N 1
ATOM 729 C CA . PRO A 1 91 ? -22.685 -3.110 26.247 1.00 88.81 91 PRO A CA 1
ATOM 730 C C . PRO A 1 91 ? -22.701 -4.644 26.183 1.00 88.81 91 PRO A C 1
ATOM 732 O O . PRO A 1 91 ? -21.803 -5.298 26.709 1.00 88.81 91 PRO A O 1
ATOM 735 N N . GLU A 1 92 ? -23.722 -5.235 25.567 1.00 93.12 92 GLU A N 1
ATOM 736 C CA . GLU A 1 92 ? -23.859 -6.674 25.366 1.00 93.12 92 GLU A CA 1
ATOM 737 C C . GLU A 1 92 ? -23.025 -7.214 24.190 1.00 93.12 92 GLU A C 1
ATOM 739 O O . GLU A 1 92 ? -22.847 -8.430 24.061 1.00 93.12 92 GLU A O 1
ATOM 744 N N . TRP A 1 93 ? -22.488 -6.340 23.330 1.00 92.31 93 TRP A N 1
ATOM 745 C CA . TRP A 1 93 ? -21.675 -6.743 22.183 1.00 92.31 93 TRP A CA 1
ATOM 746 C C . TRP A 1 93 ? -20.226 -6.998 22.596 1.00 92.31 93 TRP A C 1
ATOM 748 O O . TRP A 1 93 ? -19.532 -6.129 23.114 1.00 92.31 93 TRP A O 1
ATOM 758 N N . LYS A 1 94 ? -19.723 -8.190 22.266 1.00 92.06 94 LYS A N 1
ATOM 759 C CA . LYS A 1 94 ? -18.312 -8.563 22.487 1.00 92.06 94 LYS A CA 1
ATOM 760 C C . LYS A 1 94 ? -17.352 -7.977 21.454 1.00 92.06 94 LYS A C 1
ATOM 762 O O . LYS A 1 94 ? -16.138 -8.012 21.638 1.00 92.06 94 LYS A O 1
ATOM 767 N N . GLY A 1 95 ? -17.883 -7.477 20.346 1.00 94.94 95 GLY A N 1
ATOM 768 C CA . GLY A 1 95 ? -17.104 -6.903 19.265 1.00 94.94 95 GLY A CA 1
ATOM 769 C C . GLY A 1 95 ? -17.978 -6.516 18.087 1.00 94.94 95 GLY A C 1
ATOM 770 O O . GLY A 1 95 ? -19.103 -6.992 17.938 1.00 94.94 95 GLY A O 1
ATOM 771 N N . THR A 1 96 ? -17.452 -5.637 17.251 1.00 96.06 96 THR A N 1
ATOM 772 C CA . THR A 1 96 ? -18.130 -5.133 16.060 1.00 96.06 96 THR A CA 1
ATOM 773 C C . THR A 1 96 ? -17.100 -4.830 14.978 1.00 96.06 96 THR A C 1
ATOM 775 O O . THR A 1 96 ? -15.894 -4.816 15.237 1.00 96.06 96 THR A O 1
ATOM 778 N N . GLN A 1 97 ? -17.566 -4.626 13.753 1.00 96.06 97 GLN A N 1
ATOM 779 C CA . GLN A 1 97 ? -16.704 -4.345 12.616 1.00 96.06 97 GLN A CA 1
ATOM 780 C C . GLN A 1 97 ? -17.253 -3.208 11.765 1.00 96.06 97 GLN A C 1
ATOM 782 O O . GLN A 1 97 ? -18.462 -2.974 11.704 1.00 96.06 97 GLN A O 1
ATOM 787 N N . ASP A 1 98 ? -16.336 -2.549 11.080 1.00 97.00 98 ASP A N 1
ATOM 788 C CA . ASP A 1 98 ? -16.587 -1.495 10.117 1.00 97.00 98 ASP A CA 1
ATOM 789 C C . ASP A 1 98 ? -15.696 -1.706 8.884 1.00 97.00 98 ASP A C 1
ATOM 791 O O . ASP A 1 98 ? -14.849 -2.607 8.834 1.00 97.00 98 ASP A O 1
ATOM 795 N N . THR A 1 99 ? -15.969 -0.947 7.832 1.00 96.62 99 THR A N 1
ATOM 796 C CA . THR A 1 99 ? -15.334 -1.087 6.527 1.00 96.62 99 THR A CA 1
ATOM 797 C C . THR A 1 99 ? -14.709 0.232 6.102 1.00 96.62 99 THR A C 1
ATOM 799 O O . THR A 1 99 ? -15.401 1.236 5.969 1.00 96.62 99 THR A O 1
ATOM 802 N N . VAL A 1 100 ? -13.411 0.200 5.809 1.00 96.69 100 VAL A N 1
ATOM 803 C CA . VAL A 1 100 ? -12.670 1.319 5.226 1.00 96.69 100 VAL A CA 1
ATOM 804 C C . VAL A 1 100 ? -12.439 1.016 3.740 1.00 96.69 100 VAL A C 1
ATOM 806 O O . VAL A 1 100 ? -11.667 0.107 3.415 1.00 96.69 100 VAL A O 1
ATOM 809 N N . PRO A 1 101 ? -13.113 1.719 2.815 1.00 94.50 101 PRO A N 1
ATOM 810 C CA . PRO A 1 101 ? -12.904 1.512 1.389 1.00 94.50 101 PRO A CA 1
ATOM 811 C C . PRO A 1 101 ? -11.528 2.037 0.976 1.00 94.50 101 PRO A C 1
ATOM 813 O O . PRO A 1 101 ? -11.160 3.157 1.326 1.00 94.50 101 PRO A O 1
ATOM 816 N N . LEU A 1 102 ? -10.788 1.248 0.192 1.00 93.88 102 LEU A N 1
ATOM 817 C CA . LEU A 1 102 ? -9.525 1.692 -0.389 1.00 93.88 102 LEU A CA 1
ATOM 818 C C . LEU A 1 102 ? -9.718 2.049 -1.861 1.00 93.88 102 LEU A C 1
ATOM 820 O O . LEU A 1 102 ? -10.278 1.278 -2.645 1.00 93.88 102 LEU A O 1
ATOM 824 N N . GLY A 1 103 ? -9.212 3.223 -2.243 1.00 92.88 103 GLY A N 1
ATOM 825 C CA . GLY A 1 103 ? -9.016 3.557 -3.649 1.00 92.88 103 GLY A CA 1
ATOM 826 C C . GLY A 1 103 ? -8.011 2.605 -4.301 1.00 92.88 103 GLY A C 1
ATOM 827 O O . GLY A 1 103 ? -7.284 1.888 -3.620 1.00 92.88 103 GLY A O 1
ATOM 828 N N . TYR A 1 104 ? -7.949 2.609 -5.632 1.00 91.81 104 TYR A N 1
ATOM 829 C CA . TYR A 1 104 ? -7.051 1.727 -6.386 1.00 91.81 104 TYR A CA 1
ATOM 830 C C . TYR A 1 104 ? -5.582 1.828 -5.938 1.00 91.81 104 TYR A C 1
ATOM 832 O O . TYR A 1 104 ? -4.934 0.821 -5.681 1.00 91.81 104 TYR A O 1
ATOM 840 N N . GLU A 1 105 ? -5.072 3.046 -5.790 1.00 93.81 105 GLU A N 1
ATOM 841 C CA . GLU A 1 105 ? -3.681 3.296 -5.397 1.00 93.81 105 GLU A CA 1
ATOM 842 C C . GLU A 1 105 ? -3.433 2.935 -3.926 1.00 93.81 105 GLU A C 1
ATOM 844 O O . GLU A 1 105 ? -2.439 2.293 -3.602 1.00 93.81 105 GLU A O 1
ATOM 849 N N . ASP A 1 106 ? -4.376 3.265 -3.041 1.00 95.00 106 ASP A N 1
ATOM 850 C CA . ASP A 1 106 ? -4.290 2.933 -1.614 1.00 95.00 106 ASP A CA 1
ATOM 851 C C . ASP A 1 106 ? -4.356 1.407 -1.395 1.00 95.00 106 ASP A C 1
ATOM 853 O O . ASP A 1 106 ? -3.712 0.876 -0.494 1.00 95.00 106 ASP A O 1
ATOM 857 N N . ALA A 1 107 ? -5.076 0.673 -2.251 1.00 93.44 107 ALA A N 1
ATOM 858 C CA . ALA A 1 107 ? -5.074 -0.789 -2.263 1.00 93.44 107 ALA A CA 1
ATOM 859 C C . ALA A 1 107 ? -3.708 -1.371 -2.663 1.00 93.44 107 ALA A C 1
ATOM 861 O O . ALA A 1 107 ? -3.252 -2.327 -2.034 1.00 93.44 107 ALA A O 1
ATOM 862 N N . ILE A 1 108 ? -3.038 -0.780 -3.658 1.00 93.38 108 ILE A N 1
ATOM 863 C CA . ILE A 1 108 ? -1.671 -1.159 -4.045 1.00 93.38 108 ILE A CA 1
ATOM 864 C C . ILE A 1 108 ? -0.707 -0.910 -2.877 1.00 93.38 108 ILE A C 1
ATOM 866 O O . ILE A 1 108 ? 0.047 -1.813 -2.515 1.00 93.38 108 ILE A O 1
ATOM 870 N N . ILE A 1 109 ? -0.777 0.262 -2.235 1.00 95.38 109 ILE A N 1
ATOM 871 C CA . ILE A 1 109 ? 0.030 0.572 -1.044 1.00 95.38 109 ILE A CA 1
ATOM 872 C C . ILE A 1 109 ? -0.247 -0.421 0.080 1.00 95.38 109 ILE A C 1
ATOM 874 O O . ILE A 1 109 ? 0.687 -0.981 0.654 1.00 95.38 109 ILE A O 1
ATOM 878 N N . TRP A 1 110 ? -1.514 -0.720 0.359 1.00 95.12 110 TRP A N 1
ATOM 879 C CA . TRP A 1 110 ? -1.841 -1.721 1.361 1.00 95.12 110 TRP A CA 1
ATOM 880 C C . TRP A 1 110 ? -1.198 -3.073 1.033 1.00 95.12 110 TRP A C 1
ATOM 882 O O . TRP A 1 110 ? -0.511 -3.649 1.874 1.00 95.12 110 TRP A O 1
ATOM 892 N N . ASN A 1 111 ? -1.375 -3.569 -0.193 1.00 92.56 111 ASN A N 1
ATOM 893 C CA . ASN A 1 111 ? -0.912 -4.895 -0.597 1.00 92.56 111 ASN A CA 1
ATOM 894 C C . ASN A 1 111 ? 0.614 -5.042 -0.581 1.00 92.56 111 ASN A C 1
ATOM 896 O O . ASN A 1 111 ? 1.097 -6.109 -0.201 1.00 92.56 111 ASN A O 1
ATOM 900 N N . TRP A 1 112 ? 1.355 -4.006 -0.982 1.00 93.12 112 TRP A N 1
ATOM 901 C CA . TRP A 1 112 ? 2.800 -4.106 -1.213 1.00 93.12 112 TRP A CA 1
ATOM 902 C C . TRP A 1 112 ? 3.659 -3.435 -0.141 1.00 93.12 112 TRP A C 1
ATOM 904 O O . TRP A 1 112 ? 4.795 -3.860 0.065 1.00 93.12 112 TRP A O 1
ATOM 914 N N . CYS A 1 113 ? 3.119 -2.449 0.578 1.00 95.38 113 CYS A N 1
ATOM 915 C CA . CYS A 1 113 ? 3.865 -1.667 1.565 1.00 95.38 113 CYS A CA 1
ATOM 916 C C . CYS A 1 113 ? 3.432 -1.931 3.012 1.00 95.38 113 CYS A C 1
ATOM 918 O O . CYS A 1 113 ? 4.254 -1.806 3.922 1.00 95.38 113 CYS A O 1
ATOM 920 N N . MET A 1 114 ? 2.162 -2.276 3.254 1.00 95.50 114 MET A N 1
ATOM 921 C CA . MET A 1 114 ? 1.619 -2.311 4.621 1.00 95.50 114 MET A CA 1
ATOM 922 C C . MET A 1 114 ? 1.251 -3.709 5.111 1.00 95.50 114 MET A C 1
ATOM 924 O O . MET A 1 114 ? 1.602 -4.059 6.229 1.00 95.50 114 MET A O 1
ATOM 928 N N . LYS A 1 115 ? 0.550 -4.515 4.308 1.00 92.38 115 LYS A N 1
ATOM 929 C CA . LYS A 1 115 ? -0.179 -5.721 4.741 1.00 92.38 115 LYS A CA 1
ATOM 930 C C . LYS A 1 115 ? 0.631 -6.701 5.593 1.00 92.38 115 LYS A C 1
ATOM 932 O O . LYS A 1 115 ? 0.064 -7.318 6.488 1.00 92.38 115 LYS A O 1
ATOM 937 N N . GLU A 1 116 ? 1.907 -6.895 5.279 1.00 91.50 116 GLU A N 1
ATOM 938 C CA . GLU A 1 116 ? 2.773 -7.846 5.991 1.00 91.50 116 GLU A CA 1
ATOM 939 C C . GLU A 1 116 ? 3.322 -7.281 7.307 1.00 91.50 116 GLU A C 1
ATOM 941 O O . GLU A 1 116 ? 3.529 -8.033 8.256 1.00 91.50 116 GLU A O 1
ATOM 946 N N . ASP A 1 117 ? 3.506 -5.962 7.381 1.00 91.94 117 ASP A N 1
ATOM 947 C CA . ASP A 1 117 ? 4.165 -5.292 8.507 1.00 91.94 117 ASP A CA 1
ATOM 948 C C . ASP A 1 117 ? 3.177 -4.575 9.436 1.00 91.94 117 ASP A C 1
ATOM 950 O O . ASP A 1 117 ? 3.530 -4.197 10.556 1.00 91.94 117 ASP A O 1
ATOM 954 N N . TYR A 1 118 ? 1.945 -4.345 8.981 1.00 94.12 118 TYR A N 1
ATOM 955 C CA . TYR A 1 118 ? 0.963 -3.551 9.701 1.00 94.12 118 TYR A CA 1
ATOM 956 C C . TYR A 1 118 ? 0.449 -4.281 10.943 1.00 94.12 118 TYR A C 1
ATOM 958 O O . TYR A 1 118 ? -0.163 -5.346 10.858 1.00 94.12 118 TYR A O 1
ATOM 966 N N . HIS A 1 119 ? 0.636 -3.645 12.099 1.00 92.38 119 HIS A N 1
ATOM 967 C CA . HIS A 1 119 ? 0.118 -4.097 13.382 1.00 92.38 119 HIS A CA 1
ATOM 968 C C . HIS A 1 119 ? -0.474 -2.901 14.120 1.00 92.38 119 HIS A C 1
ATOM 970 O O . HIS A 1 119 ? 0.212 -1.912 14.372 1.00 92.38 119 HIS A O 1
ATOM 976 N N . HIS A 1 120 ? -1.753 -2.991 14.477 1.00 95.00 120 HIS A N 1
ATOM 977 C CA . HIS A 1 120 ? -2.386 -1.951 15.276 1.00 95.00 120 HIS A CA 1
ATOM 978 C C . HIS A 1 120 ? -1.904 -2.051 16.741 1.00 95.00 120 HIS A C 1
ATOM 980 O O . HIS A 1 120 ? -1.835 -3.162 17.270 1.00 95.00 120 HIS A O 1
ATOM 986 N N . PRO A 1 121 ? -1.591 -0.929 17.422 1.00 93.62 121 PRO A N 1
ATOM 987 C CA . PRO A 1 121 ? -1.061 -0.950 18.792 1.00 93.62 121 PRO A CA 1
ATOM 988 C C . PRO A 1 121 ? -2.062 -1.471 19.837 1.00 93.62 121 PRO A C 1
ATOM 990 O O . PRO A 1 121 ? -1.663 -2.011 20.864 1.00 93.62 121 PRO A O 1
ATOM 993 N N . ASP A 1 122 ? -3.364 -1.315 19.589 1.00 94.75 122 ASP A N 1
ATOM 994 C CA . ASP A 1 122 ? -4.416 -1.951 20.392 1.00 94.75 122 ASP A CA 1
ATOM 995 C C . ASP A 1 122 ? -4.667 -3.390 19.917 1.00 94.75 122 ASP A C 1
ATOM 997 O O . ASP A 1 122 ? -5.167 -3.607 18.812 1.00 94.75 122 ASP A O 1
ATOM 1001 N N . GLU A 1 123 ? -4.386 -4.367 20.782 1.00 93.56 123 GLU A N 1
ATOM 1002 C CA . GLU A 1 123 ? -4.574 -5.798 20.514 1.00 93.56 123 GLU A CA 1
ATOM 1003 C C . GLU A 1 123 ? -6.027 -6.229 20.252 1.00 93.56 123 GLU A C 1
ATOM 1005 O O . GLU A 1 123 ? -6.264 -7.338 19.755 1.00 93.56 123 GLU A O 1
ATOM 1010 N N . LYS A 1 124 ? -7.010 -5.400 20.620 1.00 94.31 124 LYS A N 1
ATOM 1011 C CA . LYS A 1 124 ? -8.433 -5.642 20.335 1.00 94.31 124 LYS A CA 1
ATOM 1012 C C . LYS A 1 124 ? -8.796 -5.329 18.888 1.00 94.31 124 LYS A C 1
ATOM 1014 O O . LYS A 1 124 ? -9.892 -5.685 18.448 1.00 94.31 124 LYS A O 1
ATOM 1019 N N . VAL A 1 125 ? -7.901 -4.665 18.157 1.00 96.69 125 VAL A N 1
ATOM 1020 C CA . VAL A 1 125 ? -8.101 -4.307 16.758 1.00 96.69 125 VAL A CA 1
ATOM 1021 C C . VAL A 1 125 ? -7.550 -5.400 15.853 1.00 96.69 125 VAL A C 1
ATOM 1023 O O . VAL A 1 125 ? -6.418 -5.857 16.002 1.00 96.69 125 VAL A O 1
ATOM 1026 N N . LYS A 1 126 ? -8.354 -5.807 14.871 1.00 95.62 126 LYS A N 1
ATOM 1027 C CA . LYS A 1 126 ? -7.908 -6.654 13.760 1.00 95.62 126 LYS A CA 1
ATOM 1028 C C . LYS A 1 126 ? -8.258 -5.978 12.450 1.00 95.62 126 LYS A C 1
ATOM 1030 O O . LYS A 1 126 ? -9.391 -5.539 12.274 1.00 95.62 126 LYS A O 1
ATOM 1035 N N . VAL A 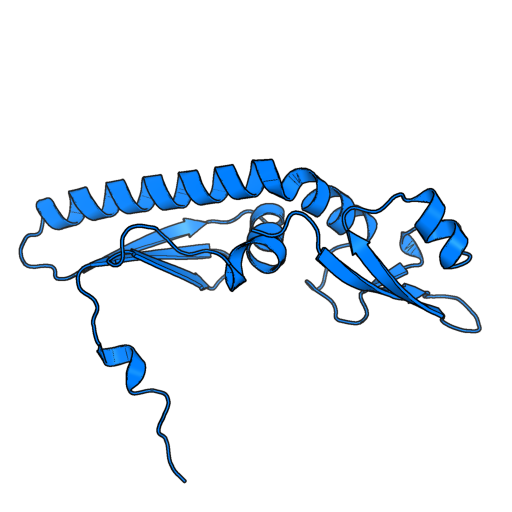1 127 ? -7.297 -5.943 11.534 1.00 96.31 127 VAL A N 1
ATOM 1036 C CA . VAL A 1 127 ? -7.480 -5.379 10.198 1.00 96.31 127 VAL A CA 1
ATOM 1037 C C . VAL A 1 127 ? -7.143 -6.442 9.167 1.00 96.31 127 VAL A C 1
ATOM 1039 O O . VAL A 1 127 ? -6.099 -7.085 9.252 1.00 96.31 127 VAL A O 1
ATOM 1042 N N . TRP A 1 128 ? -8.030 -6.655 8.202 1.00 95.06 128 TRP A N 1
ATOM 1043 C CA . TRP A 1 128 ? -7.750 -7.518 7.059 1.00 95.06 128 TRP A CA 1
ATOM 1044 C C . TRP A 1 128 ? -8.373 -6.955 5.791 1.00 95.06 128 TRP A C 1
ATOM 1046 O O . TRP A 1 128 ? -9.397 -6.278 5.825 1.00 95.06 128 TRP A O 1
ATOM 1056 N N . TYR A 1 129 ? -7.755 -7.257 4.657 1.00 92.62 129 TYR A N 1
ATOM 1057 C CA . TYR A 1 129 ? -8.213 -6.792 3.355 1.00 92.62 129 TYR A CA 1
ATOM 1058 C C . TYR A 1 129 ? -9.116 -7.829 2.694 1.00 92.62 129 TYR A C 1
ATOM 1060 O O . TYR A 1 129 ? -8.758 -9.005 2.587 1.00 92.62 129 TYR A O 1
ATOM 1068 N N . TYR A 1 130 ? -10.296 -7.400 2.254 1.00 87.00 130 TYR A N 1
ATOM 1069 C CA . TYR A 1 130 ? -11.267 -8.238 1.564 1.00 87.00 130 TYR A CA 1
ATOM 1070 C C . TYR A 1 130 ? -12.097 -7.400 0.592 1.00 87.00 130 TYR A C 1
ATOM 1072 O O . TYR A 1 130 ? -12.623 -6.356 0.962 1.00 87.00 130 TYR A O 1
ATOM 1080 N N . GLY A 1 131 ? -12.252 -7.869 -0.649 1.00 81.12 131 GLY A N 1
ATOM 1081 C CA . GLY A 1 131 ? -13.177 -7.248 -1.604 1.00 81.12 131 GLY A CA 1
ATOM 1082 C C . GLY A 1 131 ? -12.864 -5.788 -1.959 1.00 81.12 131 GLY A C 1
ATOM 1083 O O . GLY A 1 131 ? -13.789 -5.042 -2.244 1.00 81.12 131 GLY A O 1
ATOM 1084 N N . ARG A 1 132 ? -11.580 -5.393 -1.967 1.00 82.12 132 ARG A N 1
ATOM 1085 C CA . ARG A 1 132 ? -11.090 -4.007 -2.145 1.00 82.12 132 ARG A CA 1
ATOM 1086 C C . ARG A 1 132 ? -11.298 -3.051 -0.973 1.00 82.12 132 ARG A C 1
ATOM 1088 O O . ARG A 1 132 ? -11.108 -1.848 -1.109 1.00 82.12 132 ARG A O 1
ATOM 1095 N N . GLU A 1 133 ? -11.603 -3.586 0.196 1.00 93.50 133 GLU A N 1
ATOM 1096 C CA . GLU A 1 133 ? -11.819 -2.798 1.401 1.00 93.50 133 GLU A CA 1
ATOM 1097 C C . GLU A 1 133 ? -11.010 -3.383 2.555 1.00 93.50 133 GLU A C 1
ATOM 1099 O O . GLU A 1 133 ? -10.727 -4.586 2.596 1.00 93.50 133 GLU A O 1
ATOM 1104 N N . LEU A 1 134 ? -10.669 -2.543 3.525 1.00 96.81 134 LEU A N 1
ATOM 1105 C CA . LEU A 1 134 ? -10.196 -3.005 4.818 1.00 96.81 134 LEU A CA 1
ATOM 1106 C C . LEU A 1 134 ? -11.393 -3.243 5.723 1.00 96.81 134 LEU A C 1
ATOM 1108 O O . LEU A 1 134 ? -12.252 -2.380 5.899 1.00 96.81 134 LEU A O 1
ATOM 1112 N N . LYS A 1 135 ? -11.440 -4.424 6.322 1.00 96.88 135 LYS A N 1
ATOM 1113 C CA . LYS A 1 135 ? -12.331 -4.718 7.433 1.00 96.88 135 LYS A CA 1
ATOM 1114 C C . LYS A 1 135 ? -11.579 -4.419 8.715 1.00 96.88 135 LYS A C 1
ATOM 1116 O O . LYS A 1 135 ? -10.513 -4.988 8.948 1.00 96.88 135 LYS A O 1
ATOM 1121 N N . VAL A 1 136 ? -12.139 -3.523 9.517 1.00 97.38 136 VAL A N 1
ATOM 1122 C CA . VAL A 1 136 ? -11.616 -3.143 10.826 1.00 97.38 136 VAL A CA 1
ATOM 1123 C C . VAL A 1 136 ? -12.555 -3.733 11.860 1.00 97.38 136 VAL A C 1
ATOM 1125 O O . VAL A 1 136 ? -13.743 -3.426 11.879 1.00 97.38 136 VAL A O 1
ATOM 1128 N N . PHE A 1 137 ? -12.040 -4.614 12.701 1.00 97.25 137 PHE A N 1
ATOM 1129 C CA . PHE A 1 137 ? -12.765 -5.177 13.831 1.00 97.25 137 PHE A CA 1
ATOM 1130 C C . PHE A 1 137 ? -12.222 -4.586 15.122 1.00 97.25 137 PHE A C 1
ATOM 1132 O O . PHE A 1 137 ? -11.007 -4.467 15.273 1.00 97.25 137 PHE A O 1
ATOM 1139 N N . TYR A 1 138 ? -13.117 -4.298 16.062 1.00 96.75 138 TYR A N 1
ATOM 1140 C CA . TYR A 1 138 ? -12.779 -3.957 17.437 1.00 96.75 138 TYR A CA 1
ATOM 1141 C C . TYR A 1 138 ? -13.607 -4.814 18.394 1.00 96.75 138 TYR A C 1
ATOM 1143 O O . TYR A 1 138 ? -14.838 -4.831 18.311 1.00 96.75 138 TYR A O 1
ATOM 1151 N N . GLY A 1 139 ? -12.946 -5.520 19.310 1.00 93.19 139 GLY A N 1
ATOM 1152 C CA . GLY A 1 139 ? -13.627 -6.340 20.308 1.00 93.19 139 GLY A CA 1
ATOM 1153 C C . GLY A 1 139 ? -12.714 -7.324 21.025 1.00 93.19 139 GLY A C 1
ATOM 1154 O O . GLY A 1 139 ? -11.499 -7.345 20.831 1.00 93.19 139 GLY A O 1
ATOM 1155 N N . GLU A 1 140 ? -13.305 -8.164 21.868 1.00 85.94 140 GLU A N 1
ATOM 1156 C CA . GLU A 1 140 ? -12.591 -9.262 22.513 1.00 85.94 140 GLU A CA 1
ATOM 1157 C C . GLU A 1 140 ? -12.055 -10.237 21.454 1.00 85.94 140 GLU A C 1
ATOM 1159 O O . GLU A 1 140 ? -12.729 -10.558 20.468 1.00 85.94 140 GLU A O 1
ATOM 1164 N N . LYS A 1 141 ? -10.817 -10.718 21.637 1.00 61.16 141 LYS A N 1
ATOM 1165 C CA . LYS A 1 141 ? -10.242 -11.759 20.778 1.00 61.16 141 LYS A CA 1
ATOM 1166 C C . LYS A 1 141 ? -11.108 -13.021 20.904 1.00 61.16 141 LYS A C 1
ATOM 1168 O O . LYS A 1 141 ? -10.929 -13.810 21.824 1.00 61.16 141 LYS A O 1
ATOM 1173 N N . ASN A 1 142 ? -12.007 -13.257 19.948 1.00 52.88 142 ASN A N 1
ATOM 1174 C CA . ASN A 1 142 ? -12.565 -14.592 19.755 1.00 52.88 142 ASN A CA 1
ATOM 1175 C C . ASN A 1 142 ? -11.416 -15.508 19.303 1.00 52.88 142 ASN A C 1
ATOM 1177 O O . ASN A 1 142 ? -10.917 -15.385 18.180 1.00 52.88 142 ASN A O 1
ATOM 1181 N N . ASN A 1 143 ? -11.006 -16.430 20.176 1.00 44.72 143 ASN A N 1
ATOM 1182 C CA . ASN A 1 143 ? -10.031 -17.495 19.893 1.00 44.72 143 ASN A CA 1
ATOM 1183 C C . ASN A 1 143 ? -10.527 -18.521 18.848 1.00 44.72 143 ASN A C 1
ATOM 1185 O O . ASN A 1 143 ? -9.864 -19.522 18.587 1.00 44.72 143 ASN A O 1
ATOM 1189 N N . ASP A 1 144 ? -11.676 -18.295 18.212 1.00 47.53 144 ASP A N 1
ATOM 1190 C CA . ASP A 1 144 ? -12.304 -19.283 17.332 1.00 47.53 144 ASP A CA 1
ATOM 1191 C C . ASP A 1 144 ? -11.653 -19.402 15.945 1.00 47.53 144 ASP A C 1
ATOM 1193 O O . ASP A 1 144 ? -11.839 -20.413 15.265 1.00 47.53 144 ASP A O 1
ATOM 1197 N N . ASN A 1 145 ? -10.824 -18.436 15.530 1.00 42.56 145 ASN A N 1
ATOM 1198 C CA . ASN A 1 145 ? -10.153 -18.501 14.226 1.00 42.56 145 ASN A CA 1
ATOM 1199 C C . ASN A 1 145 ? -8.842 -19.313 14.212 1.00 42.56 145 ASN A C 1
ATOM 1201 O O . ASN A 1 145 ? -8.369 -19.636 13.126 1.00 42.56 145 ASN A O 1
ATOM 1205 N N . GLU A 1 146 ? -8.308 -19.756 15.358 1.00 41.69 146 GLU A N 1
ATOM 1206 C CA . GLU A 1 146 ? -7.186 -20.720 15.378 1.00 41.69 146 GLU A CA 1
ATOM 1207 C C . GLU A 1 146 ? -7.621 -22.166 15.059 1.00 41.69 146 GLU A C 1
ATOM 1209 O O . GLU A 1 146 ? -6.792 -23.027 14.764 1.00 41.69 146 GLU A O 1
ATOM 1214 N N . LYS A 1 147 ? -8.930 -22.461 15.031 1.00 41.75 147 LYS A N 1
ATOM 1215 C CA . LYS A 1 147 ? -9.444 -23.820 14.769 1.00 41.75 147 LYS A CA 1
ATOM 1216 C C . LYS A 1 147 ? -9.735 -24.148 13.300 1.00 41.75 147 LYS A C 1
ATOM 1218 O O . LYS A 1 147 ? -10.230 -25.239 13.024 1.00 41.75 147 LYS A O 1
ATOM 1223 N N . LYS A 1 148 ? -9.393 -23.285 12.335 1.00 42.34 148 LYS A N 1
ATOM 1224 C CA . LYS A 1 148 ? -9.545 -23.591 10.892 1.00 42.34 148 LYS A CA 1
ATOM 1225 C C . LYS A 1 148 ? -8.260 -24.056 10.188 1.00 42.34 148 LYS A C 1
ATOM 1227 O O . LYS A 1 148 ? -8.221 -24.071 8.965 1.00 42.34 148 LYS A O 1
ATOM 1232 N N . GLY A 1 149 ? -7.248 -24.501 10.941 1.00 40.94 149 GLY A N 1
ATOM 1233 C CA . GLY A 1 149 ? -5.997 -25.066 10.402 1.00 40.94 149 GLY A CA 1
ATOM 1234 C C . GLY A 1 149 ? -5.794 -26.578 10.585 1.00 40.94 149 GLY A C 1
ATOM 1235 O O . GLY A 1 149 ? -4.805 -27.114 10.100 1.00 40.94 149 GLY A O 1
ATOM 1236 N N . LYS A 1 150 ? -6.698 -27.300 11.263 1.00 42.66 150 LYS A N 1
ATOM 1237 C CA . LYS A 1 150 ? -6.617 -28.769 11.402 1.00 42.66 150 LYS A CA 1
ATOM 1238 C C . LYS A 1 150 ? -7.824 -29.446 10.765 1.00 42.66 150 LYS A C 1
ATOM 1240 O O . LYS A 1 150 ? -8.740 -29.888 11.451 1.00 42.66 150 LYS A O 1
ATOM 1245 N N . ARG A 1 151 ? -7.810 -29.564 9.439 1.00 37.44 151 ARG A N 1
ATOM 1246 C CA . ARG A 1 151 ? -8.470 -30.692 8.773 1.00 37.44 151 ARG A CA 1
ATOM 1247 C C . ARG A 1 151 ? -7.39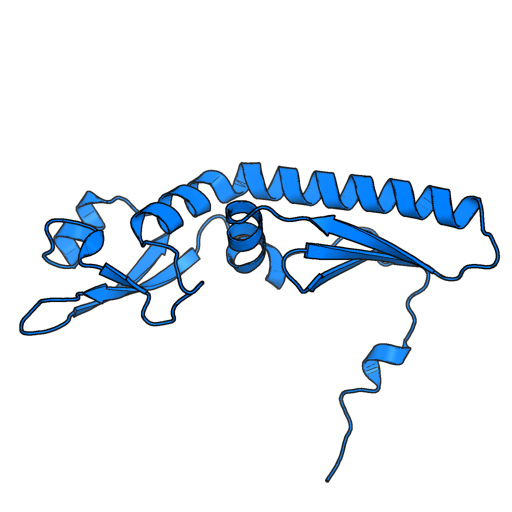1 -31.679 8.357 1.00 37.44 151 ARG A C 1
ATOM 1249 O O . ARG A 1 151 ? -6.780 -31.539 7.309 1.00 37.44 151 ARG A O 1
ATOM 1256 N N . SER A 1 152 ? -7.164 -32.657 9.228 1.00 41.41 152 SER A N 1
ATOM 1257 C CA . SER A 1 152 ? -6.539 -33.919 8.856 1.00 41.41 152 SER A CA 1
ATOM 1258 C C . SER A 1 152 ? -7.509 -34.702 7.972 1.00 41.41 152 SER A C 1
ATOM 1260 O O . SER A 1 152 ? -8.588 -35.071 8.441 1.00 41.41 152 SER A O 1
ATOM 1262 N N . LYS A 1 153 ? -7.127 -34.947 6.721 1.00 37.81 153 LYS A N 1
ATOM 1263 C CA . LYS A 1 153 ? -7.033 -36.276 6.098 1.00 37.81 153 LYS A CA 1
ATOM 1264 C C . LYS A 1 153 ? -6.501 -36.133 4.682 1.00 37.81 153 LYS A C 1
ATOM 1266 O O . LYS A 1 153 ? -7.066 -35.304 3.940 1.00 37.81 153 LYS A O 1
#

pLDDT: mean 88.95, std 14.93, range [37.44, 98.19]

Sequence (153 aa):
MKEMVERCLVTVGKDENQTGMVVFPYNEEDVLERFGVETTKELKFVDHPESKVSVAQFNYIIGESEARSAKIEEQINASVRFLINRLKENPEWKGTQDTVPLGYEDAIIWNWCMKEDYHHPDEKVKVWYYGRELKVFYGEKNNDNEKKGKRSK

Mean predicted aligned error: 6.83 Å

Secondary structure (DSSP, 8-state):
--S-EEEEEEE-SSSS--EEEEEES--HHHHHHHHT-SSGGGEEETT-SST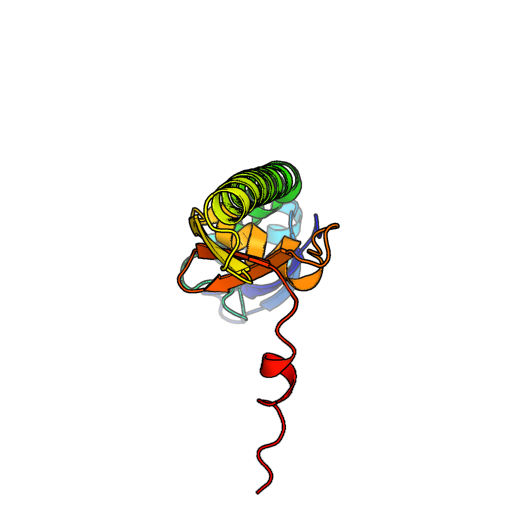T--HHHHHHHHHTHHHHHHHHHHHHHHHHHHHHHHHHH-TT-SEEEEEEEPPHHHHHHIIIIITTT---SSTTEEEEEETTEEEEEEES--GGGGGGS----

Foldseek 3Di:
DDLKFKFKKWFPDDPDIDIDIDIALDDQVVVCVVRVHPDQQRIDTPVCLDVDAGPVNLNVLSNCLVVLVVVVVVQLVVQQVVQVVVCVVPVVDQKDKDKAADDPSSLSSCSGPDVVPPDDPDPQWDWDDDPRIIIIMGGDPPPVVVPPPDDDD

Nearest PDB structures (foldseek):
  7s7h-assembly1_D  TM=5.656E-01  e=6.301E+00  Methylosinus trichosporium OB3b
  3j9v-assembly1_b  TM=1.832E-01  e=1.959E+00  Saccharomyces cerevisiae
  3rrk-assembly1_A  TM=1.938E-01  e=5.925E+00  Meiothermus ruber DSM 1279